Protein AF-A0A4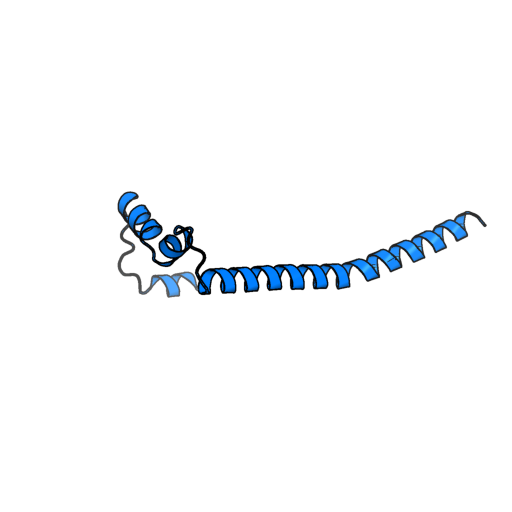28GKH4-F1 (afdb_monomer)

pLDDT: mean 75.92, std 13.09, range [49.16, 97.12]

Structure (mmCIF, N/CA/C/O backbone):
data_AF-A0A428GKH4-F1
#
_entry.id   AF-A0A428GKH4-F1
#
loop_
_atom_site.group_PDB
_atom_site.id
_atom_site.type_symbol
_atom_site.label_atom_id
_atom_site.label_alt_id
_atom_site.label_comp_id
_atom_site.label_asym_id
_atom_site.label_entity_id
_atom_site.label_seq_id
_atom_site.pdbx_PDB_ins_code
_atom_site.Cartn_x
_atom_site.Cartn_y
_atom_site.Cartn_z
_atom_site.occupancy
_atom_site.B_iso_or_equiv
_atom_site.auth_seq_id
_atom_site.auth_comp_id
_atom_site.auth_asym_id
_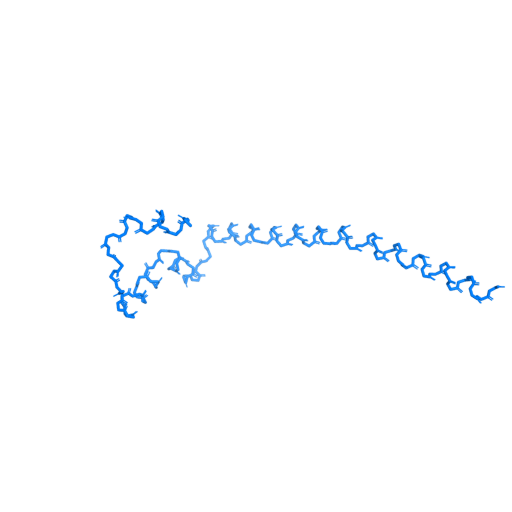atom_site.auth_atom_id
_atom_site.pdbx_PDB_model_num
ATOM 1 N N . MET A 1 1 ? -2.297 -36.086 6.816 1.00 57.56 1 MET A N 1
ATOM 2 C CA . MET A 1 1 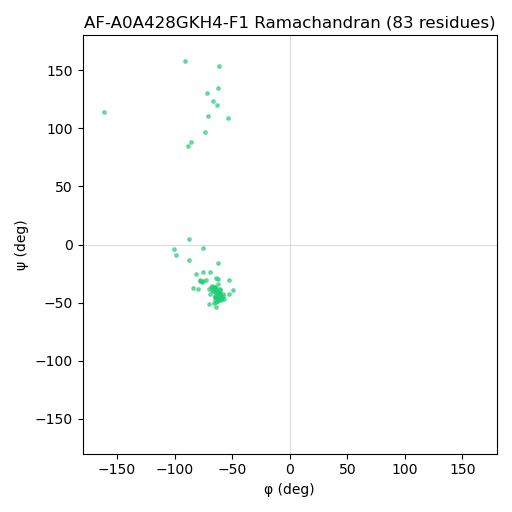? -1.813 -36.288 8.207 1.00 57.56 1 MET A CA 1
ATOM 3 C C . MET A 1 1 ? -1.612 -34.984 8.997 1.00 57.56 1 MET A C 1
ATOM 5 O O . MET A 1 1 ? -1.536 -35.055 10.213 1.00 57.56 1 MET A O 1
ATOM 9 N N . MET A 1 2 ? -1.564 -33.805 8.358 1.00 49.16 2 MET A N 1
ATOM 10 C CA . MET A 1 2 ? -1.359 -32.503 9.025 1.00 49.16 2 MET A CA 1
ATOM 11 C C . MET A 1 2 ? -2.607 -31.976 9.766 1.00 49.16 2 MET A C 1
ATOM 13 O O . MET A 1 2 ? -2.490 -31.350 10.813 1.00 49.16 2 MET A O 1
ATOM 17 N N . GLU A 1 3 ? -3.807 -32.296 9.279 1.00 50.38 3 GLU A N 1
ATOM 18 C CA . GLU A 1 3 ? -5.082 -31.862 9.874 1.00 50.38 3 GLU A CA 1
ATOM 19 C C . GLU A 1 3 ? -5.318 -32.483 11.259 1.00 50.38 3 GLU A C 1
ATOM 21 O O . GLU A 1 3 ? -5.714 -31.803 12.199 1.00 50.38 3 GLU A O 1
ATOM 26 N N . VAL A 1 4 ? -4.971 -33.760 11.437 1.00 56.69 4 VAL A N 1
ATOM 27 C CA . VAL A 1 4 ? -5.133 -34.464 12.719 1.00 56.69 4 VAL A CA 1
ATOM 28 C C . VAL A 1 4 ? -4.266 -33.849 13.821 1.00 56.69 4 VAL A C 1
ATOM 30 O O . VAL A 1 4 ? -4.658 -33.897 14.979 1.00 56.69 4 VAL A O 1
ATOM 33 N N . ALA A 1 5 ? -3.123 -33.239 13.490 1.00 58.38 5 ALA A N 1
ATOM 34 C CA . ALA A 1 5 ? -2.253 -32.586 14.469 1.00 58.38 5 ALA A CA 1
ATOM 35 C C . ALA A 1 5 ? -2.797 -31.223 14.940 1.00 58.38 5 ALA A C 1
ATOM 37 O O . ALA A 1 5 ? -2.609 -30.870 16.099 1.00 58.38 5 ALA A O 1
ATOM 38 N N . LEU A 1 6 ? -3.509 -30.490 14.075 1.00 55.59 6 LEU A N 1
ATOM 39 C CA . LEU A 1 6 ? -4.100 -29.186 14.407 1.00 55.59 6 LEU A CA 1
ATOM 40 C C . LEU A 1 6 ? -5.392 -29.307 15.228 1.00 55.59 6 LEU A C 1
ATOM 42 O O . LEU A 1 6 ? -5.675 -28.447 16.057 1.00 55.59 6 LEU A O 1
ATOM 46 N N . TYR A 1 7 ? -6.159 -30.384 15.034 1.00 55.09 7 TYR A N 1
ATOM 47 C CA . TYR A 1 7 ? -7.438 -30.597 15.723 1.00 55.09 7 TYR A CA 1
ATOM 48 C C . TYR A 1 7 ? -7.356 -31.559 16.923 1.00 55.09 7 TYR A C 1
ATOM 50 O O . TYR A 1 7 ? -8.346 -31.712 17.636 1.00 55.09 7 TYR A O 1
ATOM 58 N N . LYS A 1 8 ? -6.193 -32.177 17.195 1.00 55.41 8 LYS A N 1
ATOM 59 C CA . LYS A 1 8 ? -6.016 -33.165 18.284 1.00 55.41 8 LYS A CA 1
ATOM 60 C C . LYS A 1 8 ? -6.268 -32.603 19.687 1.00 55.41 8 LYS A C 1
ATOM 62 O O . LYS A 1 8 ? -6.680 -33.340 20.576 1.00 55.41 8 LYS A O 1
ATOM 67 N N . GLU A 1 9 ? -6.016 -31.310 19.871 1.00 54.78 9 GLU A N 1
ATOM 68 C CA . GLU A 1 9 ? -6.101 -30.603 21.159 1.00 54.78 9 GLU A CA 1
ATOM 69 C C . GLU A 1 9 ? -7.428 -29.837 21.332 1.00 54.78 9 GLU A C 1
ATOM 71 O O . GLU A 1 9 ? -7.743 -29.352 22.420 1.00 54.78 9 GLU A O 1
ATOM 76 N N . VAL A 1 10 ? -8.254 -29.733 20.284 1.00 51.44 10 VAL A N 1
ATOM 77 C CA . VAL A 1 10 ? -9.502 -28.961 20.342 1.00 51.44 10 VAL A CA 1
ATOM 78 C C . VAL A 1 10 ? -10.631 -29.864 20.833 1.00 51.44 10 VAL A C 1
ATOM 80 O O . VAL A 1 10 ? -11.383 -30.449 20.059 1.00 51.44 10 VAL A O 1
ATOM 83 N N . LYS A 1 11 ? -10.756 -29.978 22.161 1.00 57.19 11 LYS A N 1
ATOM 84 C CA . LYS A 1 11 ? -11.765 -30.828 22.823 1.00 57.19 11 LYS A CA 1
ATOM 85 C C . LYS A 1 11 ? -13.223 -30.435 22.548 1.00 57.19 11 LYS A C 1
ATOM 87 O O . LYS A 1 11 ? -14.105 -31.245 22.805 1.00 57.19 11 LYS A O 1
ATOM 92 N N . GLN A 1 12 ? -13.497 -29.234 22.033 1.00 49.56 12 GLN A N 1
ATOM 93 C CA . GLN A 1 12 ? -14.837 -28.796 21.630 1.00 49.56 12 GLN A CA 1
ATOM 94 C C . GLN A 1 12 ? -14.744 -27.599 20.676 1.00 49.56 12 GLN A C 1
ATOM 96 O O . GLN A 1 12 ? -14.376 -26.501 21.089 1.00 49.56 12 GLN A O 1
ATOM 101 N N . VAL A 1 13 ? -15.158 -27.774 19.419 1.00 56.62 13 VAL A N 1
ATOM 102 C CA . VAL A 1 13 ? -15.580 -26.641 18.585 1.00 56.62 13 VAL A CA 1
ATOM 103 C C . VAL A 1 13 ? -17.050 -26.409 18.910 1.00 56.62 13 VAL A C 1
ATOM 105 O O . VAL A 1 13 ? -17.940 -27.021 18.322 1.00 56.62 13 VAL A O 1
ATOM 108 N N . ARG A 1 14 ? -17.331 -25.590 19.928 1.00 60.44 14 ARG A N 1
ATOM 109 C CA . ARG A 1 14 ? -18.710 -25.175 20.194 1.00 60.44 14 ARG A CA 1
ATOM 110 C C . ARG A 1 14 ? -19.086 -24.215 19.071 1.00 60.44 14 ARG A C 1
ATOM 112 O O . ARG A 1 14 ? -18.506 -23.137 18.986 1.00 60.44 14 ARG A O 1
ATOM 119 N N . GLY A 1 15 ? -19.994 -24.630 18.188 1.00 63.16 15 GLY A N 1
ATOM 120 C CA . GLY A 1 15 ? -20.521 -23.754 17.146 1.00 63.16 15 GLY A CA 1
ATOM 121 C C . GLY A 1 15 ? -21.048 -22.483 17.801 1.00 63.16 15 GLY A C 1
ATOM 122 O O . GLY A 1 15 ? -22.025 -22.533 18.547 1.00 63.16 15 GLY A O 1
ATOM 123 N N . ALA A 1 16 ? -20.349 -21.367 17.596 1.00 69.00 16 ALA A N 1
ATOM 124 C CA . ALA A 1 16 ? -20.803 -20.078 18.080 1.00 69.00 16 ALA A CA 1
ATOM 125 C C . ALA A 1 16 ? -22.126 -19.764 17.381 1.00 69.00 16 ALA A C 1
ATOM 127 O O . ALA A 1 16 ? -22.253 -19.941 16.166 1.00 69.00 16 ALA A O 1
ATOM 128 N N . THR A 1 17 ? -23.124 -19.301 18.131 1.00 78.56 17 THR A N 1
ATOM 129 C CA . THR A 1 17 ? -24.320 -18.760 17.480 1.00 78.56 17 THR A CA 1
ATOM 130 C C . THR A 1 17 ? -23.912 -17.551 16.638 1.00 78.56 17 THR A C 1
ATOM 132 O O . THR A 1 17 ? -22.923 -16.882 16.945 1.00 78.56 17 THR A O 1
ATOM 135 N N . LYS A 1 18 ? -24.666 -17.234 15.580 1.00 77.25 18 LYS A N 1
ATOM 136 C CA . LYS A 1 18 ? -24.362 -16.085 14.708 1.00 77.25 18 LYS A CA 1
ATOM 137 C C . LYS A 1 18 ? -24.116 -14.795 15.510 1.00 77.25 18 LYS A C 1
ATOM 139 O O . LYS A 1 18 ? -23.161 -14.083 15.239 1.00 77.25 18 LYS A O 1
ATOM 144 N N . GLN A 1 19 ? -24.891 -14.577 16.574 1.00 81.00 19 GLN A N 1
ATOM 145 C CA . GLN A 1 19 ? -24.720 -13.453 17.502 1.00 81.00 19 GLN A CA 1
ATOM 146 C C . GLN A 1 19 ? -23.405 -13.497 18.295 1.00 81.00 19 GLN A C 1
ATOM 148 O O . GLN A 1 19 ? -22.792 -12.458 18.522 1.00 81.00 19 GLN A O 1
ATOM 153 N N . GLN A 1 20 ? -22.959 -14.677 18.734 1.00 79.44 20 GLN A N 1
ATOM 154 C CA . GLN A 1 20 ? -21.679 -14.831 19.434 1.00 79.44 20 GLN A CA 1
ATOM 155 C C . GLN A 1 20 ? -20.493 -14.615 18.492 1.00 79.44 20 GLN A C 1
ATOM 157 O O . GLN A 1 20 ? -19.512 -13.992 18.891 1.00 79.44 20 GLN A O 1
ATOM 162 N N . PHE A 1 21 ? -20.602 -15.080 17.245 1.00 81.00 21 PHE A N 1
ATOM 163 C CA . PHE A 1 21 ? -19.597 -14.839 16.214 1.00 81.00 21 PHE A CA 1
ATOM 164 C C . PHE A 1 21 ? -19.518 -13.355 15.845 1.00 81.00 21 PHE A C 1
ATOM 166 O O . PHE A 1 21 ? -18.439 -12.775 15.904 1.00 81.00 21 PHE A O 1
ATOM 173 N N . GLU A 1 22 ? -20.651 -12.716 15.547 1.00 79.56 22 GLU A N 1
ATOM 174 C CA . GLU A 1 22 ? -20.705 -11.281 15.251 1.00 79.56 22 GLU A CA 1
ATOM 175 C C . GLU A 1 22 ? -20.131 -10.465 16.407 1.00 79.56 22 GLU A C 1
ATOM 177 O O . GLU A 1 22 ? -19.261 -9.626 16.190 1.00 79.56 22 GLU A O 1
ATOM 182 N N . LYS A 1 23 ? -20.530 -10.761 17.649 1.00 80.12 23 LYS A N 1
ATOM 183 C CA . LYS A 1 23 ? -19.988 -10.067 18.819 1.00 80.12 23 LYS A CA 1
ATOM 184 C C 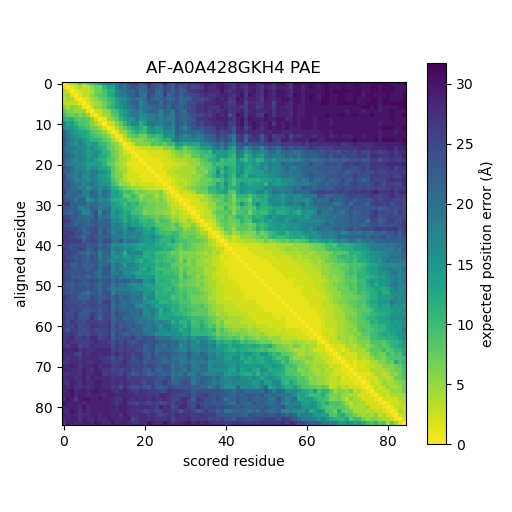. LYS A 1 23 ? -18.474 -10.230 18.917 1.00 80.12 23 LYS A C 1
ATOM 186 O O . LYS A 1 23 ? -17.801 -9.232 19.111 1.00 80.12 23 LYS A O 1
ATOM 191 N N . ALA A 1 24 ? -17.940 -11.439 18.745 1.00 79.31 24 ALA A N 1
ATOM 192 C CA . ALA A 1 24 ? -16.499 -11.683 18.813 1.00 79.31 24 ALA A CA 1
ATOM 193 C C . ALA A 1 24 ? -15.714 -11.006 17.674 1.00 79.31 24 ALA A C 1
ATOM 195 O O . ALA A 1 24 ? -14.608 -10.518 17.900 1.00 79.31 24 ALA A O 1
ATOM 196 N N . VAL A 1 25 ? -16.277 -10.955 16.463 1.00 73.62 25 VAL A N 1
ATOM 197 C CA . VAL A 1 25 ? -15.657 -10.283 15.313 1.00 73.62 25 VAL A CA 1
ATOM 198 C C . VAL A 1 25 ? -15.673 -8.770 15.512 1.00 73.62 25 VAL A C 1
ATOM 200 O O 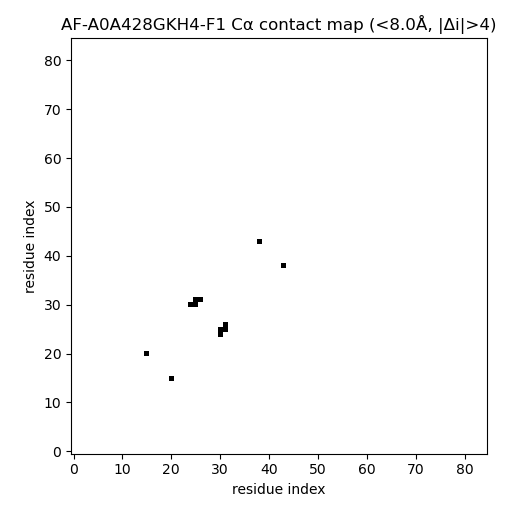. VAL A 1 25 ? -14.626 -8.136 15.426 1.00 73.62 25 VAL A O 1
ATOM 203 N N . TYR A 1 26 ? -16.826 -8.186 15.831 1.00 71.00 26 TYR A N 1
ATOM 204 C CA . TYR A 1 26 ? -16.958 -6.736 15.973 1.00 71.00 26 TYR A CA 1
ATOM 205 C C . TYR A 1 26 ? -16.362 -6.190 17.277 1.00 71.00 26 TYR A C 1
ATOM 207 O O . TYR A 1 26 ? -15.972 -5.029 17.307 1.00 71.00 26 TYR A O 1
ATOM 215 N N . SER A 1 27 ? -16.235 -6.999 18.336 1.00 70.69 27 SER A N 1
ATOM 216 C CA . SER A 1 27 ? -15.568 -6.595 19.584 1.00 70.69 27 SER A CA 1
ATOM 217 C C . SER A 1 27 ? -14.058 -6.844 19.582 1.00 70.69 27 SER A C 1
ATOM 219 O O . SER A 1 27 ? -13.416 -6.712 20.625 1.00 70.69 27 SER A O 1
ATOM 221 N N . ASN A 1 28 ? -13.481 -7.296 18.468 1.00 75.25 28 ASN A N 1
ATOM 222 C CA . ASN A 1 28 ? -12.048 -7.533 18.393 1.00 75.25 28 ASN A CA 1
ATOM 223 C C . ASN A 1 28 ? -11.301 -6.193 18.359 1.00 75.25 28 ASN A C 1
ATOM 225 O O . ASN A 1 28 ? -11.578 -5.353 17.506 1.00 75.25 28 ASN A O 1
ATOM 229 N N . LEU A 1 29 ? -10.290 -6.046 19.216 1.00 68.00 29 LEU A N 1
ATOM 230 C CA . LEU A 1 29 ? -9.431 -4.858 19.321 1.00 68.00 29 LEU A CA 1
ATOM 231 C C . LEU A 1 29 ? -8.814 -4.435 17.984 1.00 68.00 29 LEU A C 1
ATOM 233 O O . LEU A 1 29 ? -8.580 -3.251 17.765 1.00 68.00 29 LEU A O 1
ATOM 237 N N . ILE A 1 30 ? -8.559 -5.391 17.083 1.00 71.38 30 ILE A N 1
ATOM 238 C CA . ILE A 1 30 ? -8.072 -5.098 15.731 1.00 71.38 30 ILE A CA 1
ATOM 239 C C . ILE A 1 30 ? -9.135 -4.309 14.959 1.00 71.38 30 ILE A C 1
ATOM 241 O O . ILE A 1 30 ? -8.852 -3.221 14.465 1.00 71.38 30 ILE A O 1
ATOM 245 N N . TRP A 1 31 ? -10.362 -4.830 14.886 1.00 67.88 31 TRP A N 1
ATOM 246 C CA . TRP A 1 31 ? -11.460 -4.201 14.151 1.00 67.88 31 TRP A CA 1
ATOM 247 C C . TRP A 1 31 ? -11.927 -2.903 14.805 1.00 67.88 31 TRP A C 1
ATOM 249 O O . TRP A 1 31 ? -12.197 -1.947 14.086 1.00 67.88 31 TRP A O 1
ATOM 259 N N . ASP A 1 32 ? -11.943 -2.835 16.134 1.00 69.94 32 ASP A N 1
ATOM 260 C CA . ASP A 1 32 ? -12.284 -1.621 16.879 1.00 69.94 32 ASP A CA 1
ATOM 261 C C . ASP A 1 32 ? -11.260 -0.502 16.617 1.00 69.94 32 ASP A C 1
ATOM 263 O O . ASP A 1 32 ? -11.626 0.612 16.231 1.00 69.94 32 ASP A O 1
ATOM 267 N N . ASN A 1 33 ? -9.959 -0.829 16.653 1.00 68.94 33 ASN A N 1
ATOM 268 C CA . ASN A 1 33 ? -8.919 0.118 16.256 1.00 68.94 33 ASN A CA 1
ATOM 269 C C . ASN A 1 33 ? -9.075 0.558 14.796 1.00 68.94 33 ASN A C 1
ATOM 271 O O . ASN A 1 33 ? -8.829 1.725 14.523 1.00 68.94 33 ASN A O 1
ATOM 275 N N . PHE A 1 34 ? -9.460 -0.309 13.855 1.00 67.06 34 PHE A N 1
ATOM 276 C CA . PHE A 1 34 ? -9.639 0.084 12.446 1.00 67.06 34 PHE A CA 1
ATOM 277 C C . PHE A 1 34 ? -10.947 0.843 12.170 1.00 67.06 34 PHE A C 1
ATOM 279 O O . PHE A 1 34 ? -10.965 1.697 11.284 1.00 67.06 34 PHE A O 1
ATOM 286 N N . SER A 1 35 ? -12.019 0.559 12.913 1.00 68.56 35 SER A N 1
ATOM 287 C CA . SER A 1 35 ? -13.322 1.218 12.770 1.00 68.56 35 SER A CA 1
ATOM 288 C C . SER A 1 35 ? -13.298 2.651 13.298 1.00 68.56 35 SER A C 1
ATOM 290 O O . SER A 1 35 ? -14.008 3.516 12.775 1.00 68.56 35 SER A O 1
ATOM 292 N N . ASP A 1 36 ? -12.473 2.930 14.310 1.00 73.88 36 ASP A N 1
ATOM 293 C CA . ASP A 1 36 ? -12.220 4.301 14.735 1.00 73.88 36 ASP A CA 1
ATOM 294 C C . ASP A 1 36 ? -11.546 5.087 13.593 1.00 73.88 36 ASP A C 1
ATOM 296 O O . ASP A 1 36 ? -10.447 4.764 13.133 1.00 73.88 36 ASP A O 1
ATOM 300 N N . LYS A 1 37 ? -12.194 6.163 13.140 1.00 69.62 37 LYS A N 1
ATOM 301 C CA . LYS A 1 37 ? -11.698 7.028 12.058 1.00 69.62 37 LYS A CA 1
ATOM 302 C C . LYS A 1 37 ? -10.555 7.945 12.497 1.00 69.62 37 LYS A C 1
ATOM 304 O O . LYS A 1 37 ? -10.008 8.679 11.674 1.00 69.62 37 LYS A O 1
ATOM 309 N N . LYS A 1 38 ? -10.167 7.924 13.774 1.00 79.88 38 LYS A N 1
ATOM 310 C CA . LYS A 1 38 ? -9.049 8.719 14.278 1.00 79.88 38 LYS A CA 1
ATOM 311 C C . LYS A 1 38 ? -7.722 8.236 13.689 1.00 79.88 38 LYS A C 1
ATOM 313 O O . LYS A 1 38 ? -7.335 7.077 13.861 1.00 79.88 38 LYS A O 1
ATOM 318 N N . ALA A 1 39 ? -7.002 9.146 13.036 1.00 75.75 39 ALA A N 1
ATOM 319 C CA . ALA A 1 39 ? -5.649 8.914 12.543 1.00 75.75 39 ALA A CA 1
ATOM 320 C C . ALA A 1 39 ? -4.658 8.912 13.719 1.00 75.75 39 ALA A C 1
ATOM 322 O O . ALA A 1 39 ? -4.236 9.960 14.203 1.00 75.75 39 ALA A O 1
ATOM 323 N N . THR A 1 40 ? -4.317 7.724 14.218 1.00 84.06 40 THR A N 1
ATOM 324 C CA . THR A 1 40 ? -3.279 7.539 15.241 1.00 84.06 40 THR A CA 1
ATOM 325 C C . THR A 1 40 ? -1.919 7.289 14.589 1.00 84.06 40 THR A C 1
ATOM 327 O O . THR A 1 40 ? -1.842 6.833 13.447 1.00 84.06 40 THR A O 1
ATOM 330 N N . PHE A 1 41 ? -0.830 7.545 15.323 1.00 82.56 41 PHE A N 1
ATOM 331 C CA . PHE A 1 41 ? 0.538 7.319 14.836 1.00 82.56 41 PHE A CA 1
ATOM 332 C C . PHE A 1 41 ? 0.745 5.889 14.311 1.00 82.56 41 PHE A C 1
ATOM 334 O O . PHE A 1 41 ? 1.291 5.696 13.230 1.00 82.56 41 PHE A O 1
ATOM 341 N N . ALA A 1 42 ? 0.224 4.887 15.026 1.00 83.44 42 ALA A N 1
ATOM 342 C CA . ALA A 1 42 ? 0.309 3.487 14.616 1.00 83.44 42 ALA A CA 1
ATOM 343 C C . ALA A 1 42 ? -0.391 3.212 13.271 1.00 83.44 42 ALA A C 1
ATOM 345 O O . ALA A 1 42 ? 0.157 2.497 12.434 1.00 83.44 42 ALA A O 1
ATOM 346 N N . LYS A 1 43 ? -1.567 3.810 13.023 1.00 83.19 43 LYS A N 1
ATOM 347 C CA . LYS A 1 43 ? -2.280 3.674 11.739 1.00 83.19 43 LYS A CA 1
ATOM 348 C C . LYS A 1 43 ? -1.530 4.351 10.600 1.00 83.19 43 LYS A C 1
ATOM 350 O O . LYS A 1 43 ? -1.466 3.804 9.505 1.00 83.19 43 LYS A O 1
ATOM 355 N N . MET A 1 44 ? -0.944 5.517 10.864 1.00 87.38 44 MET A N 1
ATOM 356 C CA . MET A 1 44 ? -0.138 6.237 9.879 1.00 87.38 44 MET A CA 1
ATOM 357 C C . MET A 1 44 ? 1.127 5.449 9.515 1.00 87.38 44 MET A C 1
ATOM 359 O O . MET A 1 44 ? 1.459 5.333 8.339 1.00 87.38 44 MET A O 1
ATOM 363 N N . LEU A 1 45 ? 1.779 4.834 10.505 1.00 89.06 45 LEU A N 1
ATOM 364 C CA . LEU A 1 45 ? 2.937 3.967 10.298 1.00 89.06 45 LEU A CA 1
ATOM 365 C C . LEU A 1 45 ? 2.567 2.705 9.504 1.00 89.06 45 LEU A C 1
ATOM 367 O O . LEU A 1 45 ? 3.261 2.364 8.550 1.00 89.06 45 LEU A O 1
ATOM 371 N N . ALA A 1 46 ? 1.447 2.053 9.833 1.00 88.06 46 ALA A N 1
ATOM 372 C CA . ALA A 1 46 ? 0.944 0.913 9.066 1.00 88.06 46 ALA A CA 1
ATOM 373 C C . ALA A 1 46 ? 0.633 1.296 7.608 1.00 88.06 46 ALA A C 1
ATOM 375 O O . ALA A 1 46 ? 1.043 0.596 6.684 1.00 88.06 46 ALA A O 1
ATOM 376 N N . PHE A 1 47 ? -0.028 2.437 7.389 1.00 88.50 47 PHE A N 1
ATOM 377 C CA . PHE A 1 47 ? -0.309 2.953 6.048 1.00 88.50 47 PHE A CA 1
ATOM 378 C C . PHE A 1 47 ? 0.976 3.249 5.260 1.00 88.50 47 PHE A C 1
ATOM 380 O O . PHE A 1 47 ? 1.082 2.886 4.090 1.00 88.50 47 PHE A O 1
ATOM 387 N N . MET A 1 48 ? 1.979 3.844 5.910 1.00 93.50 48 MET A N 1
ATOM 388 C CA . MET A 1 48 ? 3.282 4.120 5.305 1.00 93.50 48 MET A CA 1
ATOM 389 C C . MET A 1 48 ? 3.993 2.833 4.864 1.00 93.50 48 MET A C 1
ATOM 391 O O . MET A 1 48 ? 4.523 2.786 3.757 1.00 93.50 48 MET A O 1
ATOM 395 N N . ILE A 1 49 ? 3.958 1.773 5.679 1.00 94.69 49 ILE A N 1
ATOM 396 C CA . ILE A 1 49 ? 4.518 0.462 5.311 1.00 94.69 49 ILE A CA 1
ATOM 397 C C . ILE A 1 49 ? 3.812 -0.100 4.072 1.00 94.69 49 ILE A C 1
ATOM 399 O O . ILE A 1 49 ? 4.479 -0.540 3.139 1.00 94.69 49 ILE A O 1
ATOM 403 N N . VAL A 1 50 ? 2.476 -0.056 4.030 1.00 95.62 50 VAL A N 1
ATOM 404 C CA . VAL A 1 50 ? 1.706 -0.540 2.871 1.00 95.62 50 VAL A CA 1
ATOM 405 C C . VAL A 1 50 ? 2.069 0.240 1.607 1.00 95.62 50 VAL A C 1
ATOM 407 O O . VAL A 1 50 ? 2.330 -0.370 0.571 1.00 95.62 50 VAL A O 1
ATOM 410 N N . MET A 1 51 ? 2.152 1.570 1.689 1.00 95.00 51 MET A N 1
ATOM 411 C CA . MET A 1 51 ? 2.570 2.404 0.557 1.00 95.00 51 MET A CA 1
ATOM 412 C C . MET A 1 51 ? 3.983 2.061 0.074 1.00 95.00 51 MET A C 1
ATOM 414 O O . MET A 1 51 ? 4.198 1.949 -1.131 1.00 95.00 51 MET A O 1
ATOM 418 N N . LEU A 1 52 ? 4.930 1.836 0.988 1.00 96.81 52 LEU A N 1
ATOM 419 C CA . LEU A 1 52 ? 6.295 1.434 0.636 1.00 96.81 52 LEU A CA 1
ATOM 420 C C . LEU A 1 52 ? 6.339 0.066 -0.055 1.00 96.81 52 LEU A C 1
ATOM 422 O O . LEU A 1 52 ? 7.086 -0.103 -1.017 1.00 96.81 52 LEU A O 1
ATOM 426 N N . LEU A 1 53 ? 5.527 -0.896 0.390 1.00 97.12 53 LEU A N 1
ATOM 427 C CA . LEU A 1 53 ? 5.437 -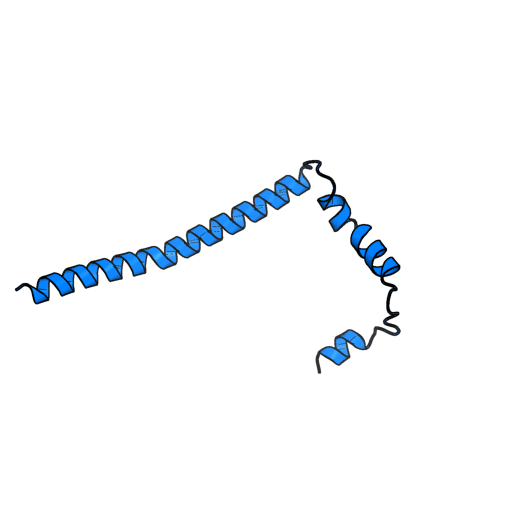2.212 -0.247 1.00 97.12 53 LEU A CA 1
ATOM 428 C C . LEU A 1 53 ? 4.879 -2.117 -1.668 1.00 97.12 53 LEU A C 1
ATOM 430 O O . LEU A 1 53 ? 5.448 -2.712 -2.583 1.00 97.12 53 LEU A O 1
ATOM 434 N N . VAL A 1 54 ? 3.807 -1.343 -1.866 1.00 96.19 54 VAL A N 1
ATOM 435 C CA . VAL A 1 54 ? 3.245 -1.092 -3.202 1.00 96.19 54 VAL A CA 1
ATOM 436 C C . VAL A 1 54 ? 4.287 -0.417 -4.089 1.00 96.19 54 VAL A C 1
ATO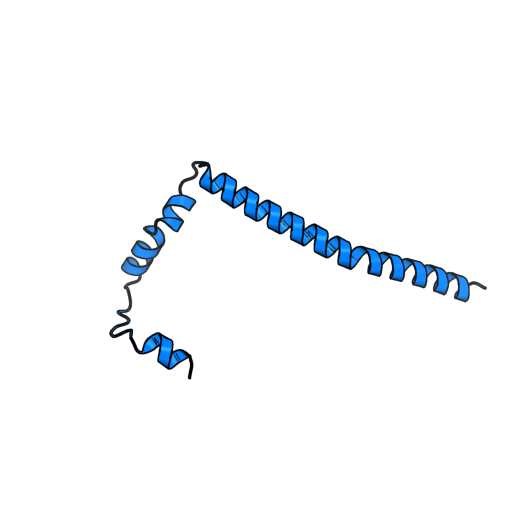M 438 O O . VAL A 1 54 ? 4.517 -0.862 -5.210 1.00 96.19 54 VAL A O 1
ATOM 441 N N . PHE A 1 55 ? 4.975 0.601 -3.573 1.00 95.81 55 PHE A N 1
ATOM 442 C CA . PHE A 1 55 ? 6.022 1.299 -4.310 1.00 95.81 55 PHE A CA 1
ATOM 443 C C . PHE A 1 55 ? 7.159 0.354 -4.725 1.00 95.81 55 PHE A C 1
ATOM 445 O O . PHE A 1 55 ? 7.526 0.302 -5.900 1.00 95.81 55 PHE A O 1
ATOM 452 N N . MET A 1 56 ? 7.660 -0.472 -3.805 1.00 95.31 56 MET A N 1
ATOM 453 C CA . MET A 1 56 ? 8.712 -1.440 -4.115 1.00 95.31 56 MET A CA 1
ATOM 454 C C . MET A 1 56 ? 8.251 -2.476 -5.148 1.00 95.31 56 MET A C 1
ATOM 456 O O . MET A 1 56 ? 8.984 -2.762 -6.092 1.00 95.31 56 MET A O 1
ATOM 460 N N . ALA A 1 57 ? 7.020 -2.982 -5.029 1.00 93.94 57 ALA A N 1
ATOM 461 C CA . ALA A 1 57 ? 6.445 -3.894 -6.013 1.00 93.94 57 ALA A CA 1
ATOM 462 C C . ALA A 1 57 ? 6.352 -3.250 -7.404 1.00 93.94 57 ALA A C 1
ATOM 464 O O . ALA A 1 57 ? 6.723 -3.881 -8.394 1.00 93.94 57 ALA A O 1
ATOM 465 N N . THR A 1 58 ? 5.928 -1.983 -7.490 1.00 92.06 58 THR A N 1
ATOM 466 C CA . THR A 1 58 ? 5.883 -1.273 -8.775 1.00 92.06 58 THR A CA 1
ATOM 467 C C . THR A 1 58 ? 7.270 -1.139 -9.396 1.00 92.06 58 THR A C 1
ATOM 469 O O . THR A 1 58 ? 7.433 -1.495 -10.559 1.00 92.06 58 THR A O 1
ATOM 472 N N . ILE A 1 59 ? 8.292 -0.735 -8.632 1.00 93.56 59 ILE A N 1
ATOM 473 C CA . ILE A 1 59 ? 9.669 -0.632 -9.144 1.00 93.56 59 ILE A CA 1
ATOM 474 C C . ILE A 1 59 ? 10.160 -1.979 -9.680 1.00 93.56 59 ILE A C 1
ATOM 476 O O . ILE A 1 59 ? 10.731 -2.026 -10.767 1.00 93.56 59 ILE A O 1
ATOM 480 N N . LEU A 1 60 ? 9.919 -3.072 -8.950 1.00 91.62 60 LEU A N 1
ATOM 481 C CA . LEU A 1 60 ? 10.337 -4.412 -9.369 1.00 91.62 60 LEU A CA 1
ATOM 482 C C . LEU A 1 60 ? 9.676 -4.836 -10.685 1.00 91.62 60 LEU A C 1
ATOM 484 O O . LEU A 1 60 ? 10.356 -5.350 -11.573 1.00 91.62 60 LEU A O 1
ATOM 488 N N . ILE A 1 61 ? 8.373 -4.586 -10.834 1.00 89.50 61 ILE A N 1
ATOM 489 C CA . ILE A 1 61 ? 7.643 -4.880 -12.074 1.00 89.50 61 ILE A CA 1
ATOM 490 C C . ILE A 1 61 ? 8.206 -4.052 -13.229 1.00 89.50 61 ILE A C 1
ATOM 492 O O . ILE A 1 61 ? 8.479 -4.598 -14.294 1.00 89.50 61 ILE A O 1
ATOM 496 N N . PHE A 1 62 ? 8.427 -2.753 -13.021 1.00 86.31 62 PHE A N 1
ATOM 497 C CA . PHE A 1 62 ? 8.991 -1.870 -14.041 1.00 86.31 62 PHE A CA 1
ATOM 498 C C . PHE A 1 62 ? 10.404 -2.296 -14.458 1.00 86.31 62 PHE A C 1
ATOM 500 O O . PHE A 1 62 ? 10.688 -2.380 -15.651 1.00 86.31 62 PHE A O 1
ATOM 507 N N . ALA A 1 63 ? 11.268 -2.626 -13.497 1.00 86.75 63 ALA A N 1
ATOM 508 C CA . ALA A 1 63 ? 12.622 -3.101 -13.763 1.00 86.75 63 ALA A CA 1
ATOM 509 C C . ALA A 1 63 ? 12.641 -4.429 -14.538 1.00 86.75 63 ALA A C 1
ATOM 511 O O . ALA A 1 63 ? 13.525 -4.632 -15.366 1.00 86.75 63 ALA A O 1
ATOM 512 N N . ALA A 1 64 ? 11.670 -5.317 -14.307 1.00 86.25 64 ALA A N 1
ATOM 513 C CA . ALA A 1 64 ? 11.554 -6.575 -15.041 1.00 86.25 64 ALA A CA 1
ATOM 514 C C . ALA A 1 64 ? 10.914 -6.404 -16.432 1.00 86.25 64 ALA A C 1
ATOM 516 O O . ALA A 1 64 ? 11.328 -7.057 -17.388 1.00 86.25 64 ALA A O 1
ATOM 517 N N . ALA A 1 65 ? 9.909 -5.536 -16.558 1.00 82.38 65 ALA A N 1
ATOM 518 C CA . ALA A 1 65 ? 9.114 -5.405 -17.777 1.00 82.38 65 ALA A CA 1
ATOM 519 C C . ALA A 1 65 ? 9.756 -4.483 -18.826 1.00 82.38 65 ALA A C 1
ATOM 521 O O . ALA A 1 65 ? 9.682 -4.779 -20.021 1.00 82.38 65 ALA A O 1
ATOM 522 N N . ILE A 1 66 ? 10.398 -3.382 -18.412 1.00 82.06 66 ILE A N 1
ATOM 523 C CA . ILE A 1 66 ? 10.950 -2.385 -19.345 1.00 82.06 66 ILE A CA 1
ATOM 524 C C . ILE A 1 66 ? 12.045 -2.970 -20.251 1.00 82.06 66 ILE A C 1
ATOM 526 O O . ILE A 1 66 ? 11.942 -2.777 -21.462 1.00 82.06 66 ILE A O 1
ATOM 530 N N . PRO A 1 67 ? 13.059 -3.703 -19.748 1.00 84.12 67 PRO A N 1
ATOM 531 C CA . PRO A 1 67 ? 14.129 -4.217 -20.602 1.00 84.12 67 PRO A CA 1
ATOM 532 C C . PRO A 1 67 ? 13.616 -5.158 -21.696 1.00 84.12 67 PRO A C 1
ATOM 534 O O . PRO A 1 67 ? 14.004 -5.017 -22.851 1.00 84.12 67 PRO A O 1
ATOM 537 N N . GLY A 1 68 ? 12.700 -6.073 -21.354 1.00 80.81 68 GLY A N 1
ATOM 538 C CA . GLY A 1 68 ? 12.099 -6.993 -22.325 1.00 80.81 68 GLY A CA 1
ATOM 539 C C . GLY A 1 68 ? 11.209 -6.280 -23.343 1.00 80.81 68 GLY A C 1
ATOM 540 O O . GLY A 1 68 ? 11.217 -6.625 -24.521 1.00 80.81 68 GLY A O 1
ATOM 541 N N . THR A 1 69 ? 10.499 -5.238 -22.907 1.00 79.44 69 THR A N 1
ATOM 542 C CA . THR A 1 69 ? 9.698 -4.392 -23.796 1.00 79.44 69 THR A CA 1
ATOM 543 C C . THR A 1 69 ? 10.596 -3.656 -24.797 1.00 79.44 69 THR A C 1
ATOM 545 O O . THR A 1 69 ? 10.364 -3.749 -25.999 1.00 79.44 69 THR A O 1
ATOM 548 N N . ILE A 1 70 ? 11.669 -3.003 -24.338 1.00 79.94 70 ILE A N 1
ATOM 549 C CA . ILE A 1 70 ? 12.626 -2.298 -25.211 1.00 79.94 70 ILE A CA 1
ATOM 550 C C . ILE A 1 70 ? 13.301 -3.263 -26.196 1.00 79.94 70 ILE A C 1
ATOM 552 O O . ILE A 1 70 ? 13.352 -2.973 -27.388 1.00 79.94 70 ILE A O 1
ATOM 556 N N . ASP A 1 71 ? 13.779 -4.419 -25.728 1.00 81.69 71 ASP A N 1
ATOM 557 C CA . ASP A 1 71 ? 14.412 -5.428 -26.591 1.00 81.69 71 ASP A CA 1
ATOM 558 C C . ASP A 1 71 ? 13.447 -5.946 -27.672 1.00 81.69 71 ASP A C 1
ATOM 560 O O . ASP A 1 71 ? 13.833 -6.104 -28.831 1.00 81.69 71 ASP A O 1
ATOM 564 N N . SER A 1 72 ? 12.169 -6.146 -27.325 1.00 79.38 72 SER A N 1
ATOM 565 C CA . SER A 1 72 ? 11.146 -6.544 -28.298 1.00 79.38 72 SER A CA 1
ATOM 566 C C . SER A 1 72 ? 10.897 -5.477 -29.371 1.00 79.38 72 SER A C 1
ATOM 568 O O . SER A 1 72 ? 10.811 -5.824 -30.548 1.00 79.38 72 SER A O 1
ATOM 570 N N . PHE A 1 73 ? 10.881 -4.191 -28.996 1.00 81.06 73 PHE A N 1
ATOM 571 C CA . PHE A 1 73 ? 10.745 -3.081 -29.944 1.00 81.06 73 PHE A CA 1
ATOM 572 C C . PHE A 1 73 ? 11.950 -2.982 -30.888 1.00 81.06 73 PHE A C 1
ATOM 574 O O . PHE A 1 73 ? 11.764 -2.884 -32.097 1.00 81.06 73 PHE A O 1
ATOM 581 N N . ILE A 1 74 ? 13.178 -3.092 -30.366 1.00 79.31 74 ILE A N 1
ATOM 582 C CA . ILE A 1 74 ? 14.406 -3.051 -31.184 1.00 79.31 74 ILE A CA 1
ATOM 583 C C . ILE A 1 74 ? 14.426 -4.196 -32.206 1.00 79.31 74 ILE A C 1
ATOM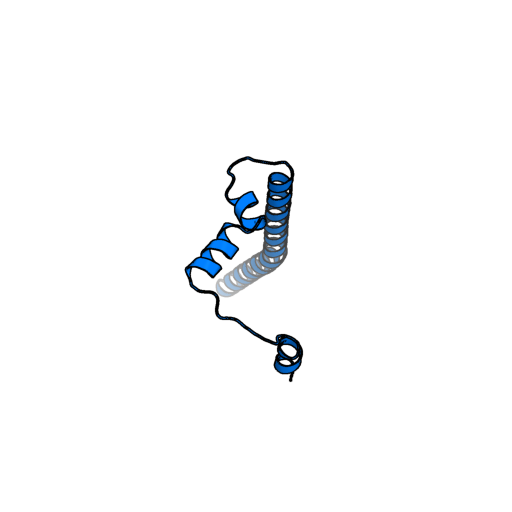 585 O O . ILE A 1 74 ? 14.764 -3.994 -33.373 1.00 79.31 74 ILE A O 1
ATOM 589 N N . LYS A 1 75 ? 14.056 -5.412 -31.786 1.00 82.00 75 LYS A N 1
ATOM 590 C CA . LYS A 1 75 ? 13.995 -6.573 -32.687 1.00 82.00 75 LYS A CA 1
ATOM 591 C C . LYS A 1 75 ? 12.923 -6.420 -33.760 1.00 82.00 75 LYS A C 1
ATOM 593 O O . LYS A 1 75 ? 13.154 -6.834 -34.892 1.00 82.00 75 LYS A O 1
ATOM 598 N N . GLN A 1 76 ? 11.780 -5.834 -33.414 1.00 77.81 76 GLN A N 1
ATOM 599 C CA . GLN A 1 76 ? 10.715 -5.559 -34.370 1.00 77.81 76 GLN A CA 1
ATOM 600 C C . GLN A 1 76 ? 11.155 -4.530 -35.421 1.00 77.81 76 GLN A C 1
ATOM 602 O O . GLN A 1 76 ? 11.020 -4.806 -36.609 1.00 77.81 76 GLN A O 1
ATOM 607 N N . GLU A 1 77 ? 11.761 -3.410 -35.012 1.00 73.88 77 GLU A N 1
ATOM 608 C CA . GLU A 1 77 ? 12.300 -2.415 -35.954 1.00 73.88 77 GLU A CA 1
ATOM 609 C C . GLU A 1 77 ? 13.351 -3.026 -36.896 1.00 73.88 77 GLU A C 1
ATOM 611 O O . GLU A 1 77 ? 13.323 -2.790 -38.104 1.00 73.88 77 GLU A O 1
ATOM 616 N N . ALA A 1 78 ? 14.254 -3.861 -36.372 1.00 74.94 78 ALA A N 1
ATOM 617 C CA . ALA A 1 78 ? 15.260 -4.542 -37.186 1.00 74.94 78 ALA A CA 1
ATOM 618 C C . ALA A 1 78 ? 14.651 -5.542 -38.191 1.00 74.94 78 ALA A C 1
ATOM 620 O O . ALA A 1 78 ? 15.159 -5.674 -39.307 1.00 74.94 78 ALA A O 1
ATOM 621 N N . PHE A 1 79 ? 13.577 -6.242 -37.810 1.00 70.81 79 PHE A N 1
ATOM 622 C CA . PHE A 1 79 ? 12.846 -7.157 -38.690 1.00 70.81 79 PHE A CA 1
ATOM 623 C C . PHE A 1 79 ? 12.090 -6.407 -39.796 1.00 70.81 79 PHE A C 1
ATOM 625 O O . PHE A 1 79 ? 12.162 -6.806 -40.957 1.00 70.81 79 PHE A O 1
ATOM 632 N N . ASP A 1 80 ? 11.440 -5.288 -39.471 1.00 70.62 80 ASP A N 1
ATOM 633 C CA . ASP A 1 80 ? 10.704 -4.480 -40.452 1.00 70.62 80 ASP A CA 1
ATOM 634 C C . ASP A 1 80 ? 11.639 -3.868 -41.513 1.00 70.62 80 ASP A C 1
ATOM 636 O O . ASP A 1 80 ? 11.303 -3.852 -42.699 1.00 70.62 80 ASP A O 1
ATOM 640 N N . ILE A 1 81 ? 12.849 -3.438 -41.127 1.00 73.56 81 ILE A N 1
ATOM 641 C CA . ILE A 1 81 ? 13.867 -2.940 -42.073 1.00 73.56 81 ILE A CA 1
ATOM 642 C C . ILE A 1 81 ? 14.330 -4.048 -43.036 1.00 73.56 81 ILE A C 1
ATOM 644 O O . ILE A 1 81 ? 14.549 -3.770 -44.213 1.00 73.56 81 ILE A O 1
ATOM 648 N N . GLN A 1 82 ? 14.453 -5.296 -42.569 1.00 64.00 82 GLN A N 1
ATOM 649 C CA . GLN A 1 82 ? 14.840 -6.438 -43.413 1.00 64.00 82 GLN A CA 1
ATOM 650 C C . GLN A 1 82 ? 13.777 -6.846 -44.436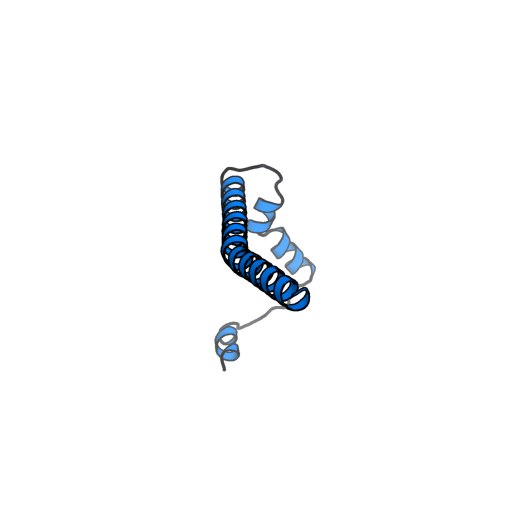 1.00 64.00 82 GLN A C 1
ATOM 652 O O . GLN A 1 82 ? 14.119 -7.476 -45.427 1.00 64.00 82 GLN A O 1
ATOM 657 N N . ILE A 1 83 ? 12.500 -6.540 -44.208 1.00 68.56 83 ILE A N 1
ATOM 658 C CA . ILE A 1 83 ? 11.432 -6.854 -45.170 1.00 68.56 83 ILE A CA 1
ATOM 659 C C . ILE A 1 83 ? 11.352 -5.800 -46.285 1.00 68.56 83 ILE A C 1
ATOM 661 O O . ILE A 1 83 ? 10.872 -6.093 -47.380 1.00 68.56 83 ILE A O 1
ATOM 665 N N . PHE A 1 84 ? 11.805 -4.573 -46.019 1.00 62.97 84 PHE A N 1
ATOM 666 C CA . PHE A 1 84 ? 11.699 -3.449 -46.953 1.00 62.97 84 PHE A CA 1
ATOM 667 C C . PHE A 1 84 ? 12.874 -3.329 -47.947 1.00 62.97 84 PHE A C 1
ATOM 669 O O . PHE A 1 84 ? 12.757 -2.574 -48.914 1.00 62.97 84 PHE A O 1
ATOM 676 N N . PHE A 1 85 ? 13.980 -4.049 -47.723 1.00 49.66 85 PHE A N 1
ATOM 677 C CA . PHE A 1 85 ? 15.190 -4.085 -48.562 1.00 49.66 85 PHE A CA 1
ATOM 678 C C . PHE A 1 85 ? 15.483 -5.502 -49.057 1.00 49.66 85 PHE A C 1
ATOM 680 O O . PHE A 1 85 ? 15.998 -5.619 -50.192 1.00 49.66 85 PHE A O 1
#

Solvent-accessible surface area (backbone atoms only — not comparable to full-atom values): 5124 Å² total; per-residue (Å²): 124,70,67,61,68,73,52,69,77,59,91,69,85,72,82,65,50,71,68,56,46,49,49,56,55,64,68,28,69,69,50,46,62,65,68,46,85,71,90,43,72,69,57,52,52,52,51,49,52,53,51,50,52,52,52,52,50,50,54,54,51,48,67,62,46,49,59,57,49,52,53,51,51,54,52,48,56,56,49,55,55,63,73,78,108

Organism: Streptococcus cristatus (NCBI:txid45634)

Radius of gyration: 26.87 Å; Cα contacts (8 Å, |Δi|>4): 6; chains: 1; bounding box: 40×45×71 Å

Mean predicted aligned error: 15.84 Å

Foldseek 3Di:
DVVCVVCVPVPDPPPQDPVRVVCCVCVDPVNVVVVPPDDDPVNVVVVVVVVVVVVVVVVVCCVVPVVVVVVVVVVVVVVVVVVVD

Sequence (85 aa):
MMEVALYKEVKQVRGATKQQFEKAVYSNLIWDNFSDKKATFAKMLAFMIVMLLVFMATILIFAAAIPGTIDSFIKQEAFDIQIFF

Secondary structure (DSSP, 8-state):
-HHHHHHTT-S------HHHHHHHHHT-HHHHHHHS----HHHHHHHHHHHHHHHHHHHHHHHHHHHHHHHHHHHHHHHHHHHH-